Protein AF-A0A435FUW5-F1 (afdb_monomer_lite)

Radius of gyration: 14.88 Å; chains: 1; bounding box: 38×32×30 Å

Structure (mmCIF, N/CA/C/O backbone):
data_AF-A0A435FUW5-F1
#
_entry.id   AF-A0A435FUW5-F1
#
loop_
_atom_site.group_PDB
_atom_site.id
_atom_site.type_symbol
_atom_site.label_atom_id
_atom_site.label_alt_id
_atom_site.label_comp_id
_atom_site.label_asym_id
_atom_site.label_entity_id
_atom_site.label_seq_id
_atom_site.pdbx_PDB_ins_code
_atom_site.Cartn_x
_atom_site.Cartn_y
_atom_site.Cartn_z
_atom_site.occupancy
_atom_site.B_iso_or_equiv
_atom_site.auth_seq_id
_atom_site.auth_comp_id
_atom_site.auth_asym_id
_atom_site.auth_atom_id
_atom_site.pdbx_PDB_model_num
ATOM 1 N N . MET A 1 1 ? -3.427 13.436 7.016 1.00 66.81 1 MET A N 1
ATOM 2 C CA . MET A 1 1 ? -4.582 13.926 7.806 1.00 66.81 1 MET A CA 1
ATOM 3 C C . MET A 1 1 ? -5.511 12.749 8.017 1.00 66.81 1 MET A C 1
ATOM 5 O O . MET A 1 1 ? -5.683 11.992 7.072 1.00 66.81 1 MET A O 1
ATOM 9 N N . SER A 1 2 ? -6.042 12.577 9.226 1.00 80.44 2 SER A N 1
ATOM 10 C CA . SER A 1 2 ? -6.958 11.479 9.537 1.00 80.44 2 SER A CA 1
ATOM 11 C C . SER A 1 2 ? -8.403 11.940 9.329 1.00 80.44 2 SER A C 1
ATOM 13 O O . SER A 1 2 ? -8.736 13.055 9.736 1.00 80.44 2 SER A O 1
ATOM 15 N N . VAL A 1 3 ? -9.231 11.151 8.642 1.00 88.94 3 VAL A N 1
ATOM 16 C CA . VAL A 1 3 ? -10.624 11.515 8.313 1.00 88.94 3 VAL A CA 1
ATOM 17 C 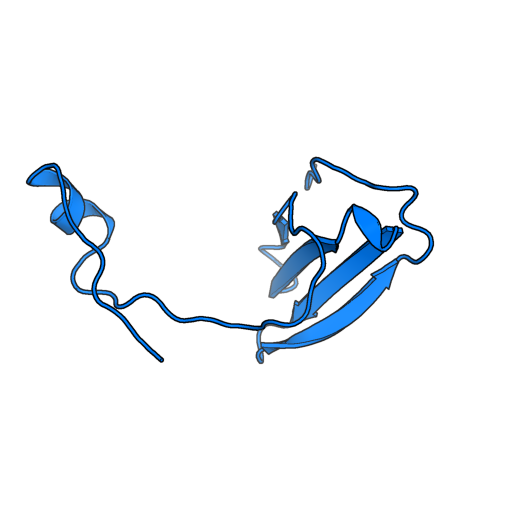C . VAL A 1 3 ? -11.593 10.404 8.720 1.00 88.94 3 VAL A C 1
ATOM 19 O O . VAL A 1 3 ? -11.249 9.232 8.585 1.00 88.94 3 VAL A O 1
ATOM 22 N N . PRO A 1 4 ? -12.807 10.723 9.198 1.00 85.56 4 PRO A N 1
ATOM 23 C CA . PRO A 1 4 ? -13.782 9.694 9.536 1.00 85.56 4 PRO A CA 1
ATOM 24 C C . PRO A 1 4 ? -14.275 8.969 8.278 1.00 85.56 4 PRO A C 1
ATOM 26 O O . PRO A 1 4 ? -14.458 9.578 7.217 1.00 85.56 4 PRO A O 1
ATOM 29 N N . ALA A 1 5 ? -14.534 7.667 8.400 1.00 88.19 5 ALA A N 1
ATOM 30 C CA . ALA A 1 5 ? -15.215 6.917 7.356 1.00 88.19 5 ALA A CA 1
ATOM 31 C C . ALA A 1 5 ? -16.685 7.359 7.254 1.00 88.19 5 ALA A C 1
ATOM 33 O O . ALA A 1 5 ? -17.357 7.608 8.252 1.00 88.19 5 ALA A O 1
ATOM 34 N N . ARG A 1 6 ? -17.212 7.450 6.028 1.00 89.06 6 ARG A N 1
ATOM 35 C CA . ARG A 1 6 ? -18.634 7.736 5.803 1.00 89.06 6 ARG A CA 1
ATOM 36 C C . ARG A 1 6 ? -19.416 6.430 5.677 1.00 89.06 6 ARG A C 1
ATOM 38 O O . ARG A 1 6 ? -19.420 5.823 4.604 1.00 89.06 6 ARG A O 1
ATOM 45 N N . ALA A 1 7 ? -20.142 6.056 6.725 1.00 90.88 7 ALA A N 1
ATOM 46 C CA . ALA A 1 7 ? -21.067 4.929 6.687 1.00 90.88 7 ALA A CA 1
ATOM 47 C C . ALA A 1 7 ? -22.256 5.203 5.741 1.00 90.88 7 ALA A C 1
ATOM 49 O O . ALA A 1 7 ? -22.838 6.291 5.727 1.00 90.88 7 ALA A O 1
ATOM 50 N N . ARG A 1 8 ? -22.619 4.204 4.925 1.00 92.94 8 ARG A N 1
ATOM 51 C CA . ARG A 1 8 ? -23.848 4.204 4.097 1.00 92.94 8 ARG A CA 1
ATOM 52 C C . ARG A 1 8 ? -24.893 3.196 4.577 1.00 92.94 8 ARG A C 1
ATOM 54 O O . ARG A 1 8 ? -26.029 3.242 4.120 1.00 92.94 8 ARG A O 1
ATOM 61 N N . HIS A 1 9 ? -24.499 2.292 5.466 1.00 94.94 9 HIS A N 1
ATOM 62 C CA . HIS A 1 9 ? -25.333 1.248 6.044 1.00 94.94 9 HIS A CA 1
ATOM 63 C C . HIS A 1 9 ? -25.051 1.181 7.545 1.00 94.94 9 HIS A C 1
ATOM 65 O O . HIS A 1 9 ? -23.900 1.339 7.943 1.00 94.94 9 HIS A O 1
ATOM 71 N N . SER A 1 10 ? -26.078 0.932 8.358 1.00 91.31 10 SER A N 1
ATOM 72 C CA . SER A 1 10 ? -25.960 0.939 9.824 1.00 91.31 10 SER A CA 1
ATOM 73 C C . SER A 1 10 ? -24.994 -0.122 10.354 1.00 91.31 10 SER A C 1
ATOM 75 O O . SER A 1 10 ? -24.253 0.144 11.284 1.00 91.31 10 SER A O 1
ATOM 77 N N . GLY A 1 11 ? -24.937 -1.292 9.717 1.00 94.81 11 GLY A N 1
ATOM 78 C CA . GLY A 1 11 ? -23.994 -2.356 10.088 1.00 94.81 11 GLY A CA 1
ATOM 79 C C . GLY A 1 11 ? -22.527 -2.113 9.699 1.00 94.81 11 GLY A C 1
ATOM 80 O O . GLY A 1 11 ? -21.712 -3.011 9.858 1.00 94.81 11 GLY A O 1
ATOM 81 N N . PHE A 1 12 ? -22.173 -0.954 9.126 1.00 93.69 12 PHE A N 1
ATOM 82 C CA . PHE A 1 12 ? -20.769 -0.629 8.829 1.00 93.69 12 PHE A CA 1
ATOM 83 C C . PHE A 1 12 ? -19.950 -0.487 10.119 1.00 93.69 12 PHE A C 1
ATOM 85 O O . PHE A 1 12 ? -18.846 -1.025 10.218 1.00 93.69 12 PHE A O 1
ATOM 92 N N . ASP A 1 13 ? -20.531 0.179 11.115 1.00 91.38 13 ASP A N 1
ATOM 93 C CA . ASP A 1 13 ? -19.864 0.474 12.383 1.00 91.38 13 ASP A CA 1
ATOM 94 C C . ASP A 1 13 ? -19.633 -0.803 13.209 1.00 91.38 13 ASP A C 1
ATOM 96 O O . ASP A 1 13 ? -18.648 -0.889 13.937 1.00 91.38 13 ASP A O 1
ATOM 100 N N . ASP A 1 14 ? -20.460 -1.837 13.017 1.00 94.06 14 ASP A N 1
ATOM 101 C CA . ASP A 1 14 ? -20.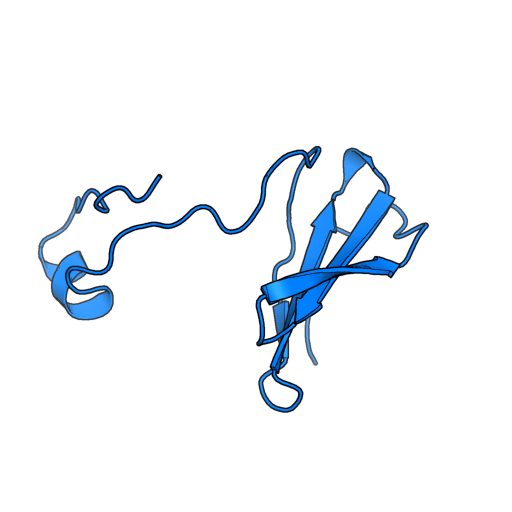283 -3.152 13.650 1.00 94.06 14 ASP A CA 1
ATOM 102 C C . ASP A 1 14 ? -19.004 -3.874 13.179 1.00 94.06 14 ASP A C 1
ATOM 104 O O . ASP A 1 14 ? -18.472 -4.727 13.890 1.00 94.06 14 ASP A O 1
ATOM 108 N N . VAL A 1 15 ? -18.511 -3.558 11.975 1.00 93.44 15 VAL A N 1
ATOM 109 C CA . VAL A 1 15 ? -17.323 -4.192 11.375 1.00 93.44 15 VAL A CA 1
ATOM 110 C C . VAL A 1 15 ? -16.076 -3.330 11.553 1.00 93.44 15 VAL A C 1
ATOM 112 O O . VAL A 1 15 ? -15.000 -3.855 11.834 1.00 93.44 15 VAL A O 1
ATOM 115 N N . VAL A 1 16 ? -16.205 -2.018 11.347 1.00 91.69 16 VAL A N 1
ATOM 116 C CA . VAL A 1 16 ? -15.062 -1.092 11.268 1.00 91.69 16 VAL A CA 1
ATOM 117 C C . VAL A 1 16 ? -14.852 -0.310 12.569 1.00 91.69 16 VAL A C 1
ATOM 119 O O . VAL A 1 16 ? -13.725 0.087 12.867 1.00 91.69 16 VAL A O 1
ATOM 122 N N . GLY A 1 17 ? -15.904 -0.116 13.369 1.00 90.19 17 GLY A N 1
ATOM 123 C CA . GLY A 1 17 ? -15.887 0.768 14.532 1.00 90.19 17 GLY A CA 1
ATOM 124 C C . GLY A 1 17 ? -15.664 2.239 14.163 1.00 90.19 17 GLY A C 1
ATOM 125 O O . GLY A 1 17 ? -15.815 2.643 13.013 1.00 90.19 17 GLY A O 1
ATOM 126 N N . ASP A 1 18 ? -15.251 3.040 15.149 1.00 87.56 18 ASP A N 1
ATOM 127 C CA . ASP A 1 18 ? -14.944 4.474 14.990 1.00 87.56 18 ASP A CA 1
ATOM 128 C C . ASP A 1 18 ? -13.482 4.720 14.549 1.00 87.56 18 ASP A C 1
ATOM 130 O O . ASP A 1 18 ? -12.831 5.693 14.931 1.00 87.56 18 ASP A O 1
ATOM 134 N N . ALA A 1 19 ? -12.906 3.778 13.796 1.00 88.38 19 ALA A N 1
ATOM 135 C CA . ALA A 1 19 ? -11.521 3.865 13.354 1.00 88.38 19 ALA A CA 1
ATOM 136 C C . ALA A 1 19 ? -11.378 4.931 12.251 1.00 88.38 19 ALA A C 1
ATOM 138 O O . ALA A 1 19 ? -12.058 4.850 11.220 1.00 88.38 19 ALA A O 1
ATOM 139 N N . PRO A 1 20 ? -10.486 5.923 12.412 1.00 89.56 20 PRO A N 1
ATOM 140 C CA . PRO A 1 20 ? -10.335 6.957 11.409 1.00 89.56 20 PRO A CA 1
ATOM 141 C C . PRO A 1 20 ? -9.421 6.479 10.267 1.00 89.56 20 PRO A C 1
ATOM 143 O O . PRO A 1 20 ? -8.537 5.642 10.447 1.00 89.56 20 PRO A O 1
ATOM 146 N N . ILE A 1 21 ? -9.630 7.018 9.068 1.00 93.06 21 ILE A N 1
ATOM 147 C CA . ILE A 1 21 ? -8.854 6.692 7.869 1.00 93.06 21 ILE A CA 1
ATOM 148 C C . ILE A 1 21 ? -7.558 7.499 7.871 1.00 93.06 21 ILE A C 1
ATOM 150 O O . ILE A 1 21 ? -7.593 8.730 7.903 1.00 93.06 21 ILE A O 1
ATOM 154 N N . GLU A 1 22 ? -6.425 6.812 7.740 1.00 93.62 22 GLU A N 1
ATOM 155 C CA . GLU A 1 22 ? -5.093 7.412 7.673 1.00 93.62 22 GLU A CA 1
ATOM 156 C C . GLU A 1 22 ? -4.429 7.199 6.303 1.00 93.62 22 GLU A C 1
ATOM 158 O O . GLU A 1 22 ? -4.453 6.111 5.727 1.00 93.62 22 GLU A O 1
ATOM 163 N N . THR A 1 23 ? -3.784 8.246 5.785 1.00 94.38 23 THR A N 1
ATOM 164 C CA . THR A 1 23 ? -2.891 8.143 4.625 1.00 94.38 23 THR A CA 1
ATOM 165 C C . THR A 1 23 ? -1.499 7.711 5.076 1.00 94.38 23 THR A C 1
ATOM 167 O O . THR A 1 23 ? -0.774 8.516 5.654 1.00 94.38 23 THR A O 1
ATOM 170 N N . LEU A 1 24 ? -1.111 6.470 4.767 1.00 94.12 24 LEU A N 1
ATOM 171 C CA . LEU A 1 24 ? 0.200 5.923 5.146 1.00 94.12 24 LEU A CA 1
ATOM 172 C C . LEU A 1 24 ? 1.357 6.455 4.287 1.00 94.12 24 LEU A C 1
ATOM 174 O O . LEU A 1 24 ? 2.476 6.564 4.773 1.00 94.12 24 LEU A O 1
ATOM 178 N N . ALA A 1 25 ? 1.103 6.758 3.011 1.00 94.75 25 ALA A N 1
ATOM 179 C CA . ALA A 1 25 ? 2.089 7.306 2.083 1.00 94.75 25 ALA A CA 1
ATOM 180 C C . ALA A 1 25 ? 1.410 7.946 0.860 1.00 94.75 25 ALA A C 1
ATOM 182 O O . ALA A 1 25 ? 0.222 7.738 0.612 1.00 94.75 25 ALA A O 1
ATOM 183 N N . SER A 1 26 ? 2.165 8.739 0.098 1.00 96.12 26 SER A N 1
ATOM 184 C CA . SER A 1 26 ? 1.700 9.432 -1.112 1.00 96.12 26 SER A CA 1
ATOM 185 C C . SER A 1 26 ? 2.850 9.601 -2.115 1.00 96.12 26 SER A C 1
ATOM 187 O O . SER A 1 26 ? 3.984 9.256 -1.797 1.00 96.12 26 SER A O 1
ATOM 189 N N . GLY A 1 27 ? 2.567 10.131 -3.311 1.00 96.44 27 GLY A N 1
ATOM 190 C CA . GLY A 1 27 ? 3.584 10.378 -4.347 1.00 96.44 27 GLY A CA 1
ATOM 191 C C . GLY A 1 27 ? 3.766 9.252 -5.371 1.00 96.44 27 GLY A C 1
ATOM 192 O O . GLY A 1 27 ? 4.707 9.300 -6.153 1.00 96.44 27 GLY A O 1
ATOM 193 N N . PHE A 1 28 ? 2.870 8.266 -5.377 1.00 97.19 28 PHE A N 1
ATOM 194 C CA . PHE A 1 28 ? 2.861 7.150 -6.328 1.00 97.19 28 PHE A CA 1
ATOM 195 C C . PHE A 1 28 ? 1.980 7.439 -7.550 1.00 97.19 28 PHE A C 1
ATOM 197 O O . PHE A 1 28 ? 1.089 8.290 -7.485 1.00 97.19 28 PHE A O 1
ATOM 204 N N . GLY A 1 29 ? 2.202 6.705 -8.644 1.00 97.25 29 GLY A N 1
ATOM 205 C CA . GLY A 1 29 ? 1.448 6.841 -9.891 1.00 97.25 29 GLY A CA 1
ATOM 206 C C . GLY A 1 29 ? 0.053 6.220 -9.814 1.00 97.25 29 GLY A C 1
ATOM 207 O O . GLY A 1 29 ? -0.956 6.922 -9.886 1.00 97.25 29 GLY A O 1
ATOM 208 N N . PHE A 1 30 ? -0.019 4.895 -9.677 1.00 97.25 30 PHE A N 1
ATOM 209 C CA . PHE A 1 30 ? -1.282 4.178 -9.474 1.00 97.25 30 PHE A CA 1
ATOM 210 C C . PHE A 1 30 ? -1.040 2.862 -8.733 1.00 97.25 30 PHE A C 1
ATOM 212 O O . PHE A 1 30 ? -0.430 1.935 -9.275 1.00 97.25 30 PHE A O 1
ATOM 219 N N . LEU A 1 31 ? -1.528 2.810 -7.489 1.00 97.56 31 LEU A N 1
ATOM 220 C CA . LEU A 1 31 ? -1.301 1.692 -6.582 1.00 97.56 31 LEU A CA 1
ATOM 221 C C . LEU A 1 31 ? -2.336 0.577 -6.749 1.00 97.56 31 LEU A C 1
ATOM 223 O O . LEU A 1 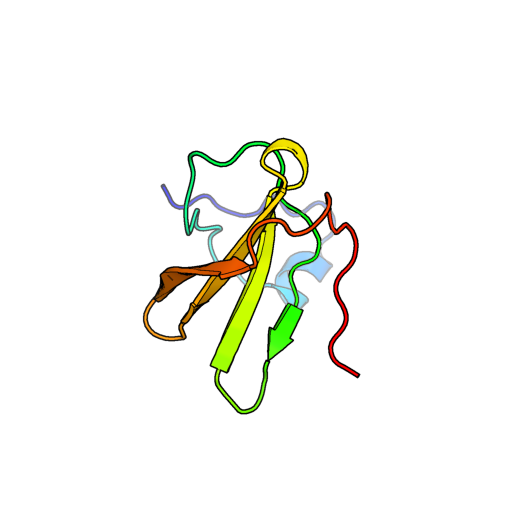31 ? -3.532 0.847 -6.841 1.00 97.56 31 LEU A O 1
ATOM 227 N N . GLU A 1 32 ? -1.883 -0.673 -6.729 1.00 98.00 32 GLU A N 1
ATOM 228 C CA . GLU A 1 32 ? -2.739 -1.862 -6.819 1.00 98.00 32 GLU A CA 1
ATOM 229 C C . GLU A 1 32 ? -2.067 -3.064 -6.125 1.00 98.00 32 GLU A C 1
ATOM 231 O O . GLU A 1 32 ? -0.892 -3.015 -5.748 1.00 98.00 32 GLU A O 1
ATOM 236 N N . GLY A 1 33 ? -2.815 -4.146 -5.931 1.00 97.12 33 GLY A N 1
ATOM 237 C CA . GLY A 1 33 ? -2.300 -5.440 -5.506 1.00 97.12 33 GLY A CA 1
ATOM 238 C C . GLY A 1 33 ? -1.726 -5.466 -4.091 1.00 97.12 33 GLY A C 1
ATOM 239 O O . GLY A 1 33 ? -0.646 -6.039 -3.925 1.00 97.12 33 GLY A O 1
ATOM 240 N N . PRO A 1 34 ? -2.370 -4.855 -3.075 1.00 97.88 34 PRO A N 1
ATOM 241 C CA . PRO A 1 34 ? -1.895 -4.963 -1.705 1.00 97.88 34 PRO A CA 1
ATOM 242 C C . PRO A 1 34 ? -1.998 -6.414 -1.214 1.00 97.88 34 PRO A C 1
ATOM 244 O O . PRO A 1 34 ? -3.072 -7.011 -1.252 1.00 97.88 34 PRO A O 1
ATOM 247 N N . VAL A 1 35 ? -0.897 -6.969 -0.709 1.00 97.94 35 VAL A N 1
ATOM 248 C CA . VAL A 1 35 ? -0.864 -8.291 -0.066 1.00 97.94 35 VAL A CA 1
ATOM 249 C C . VAL A 1 35 ? -0.097 -8.208 1.245 1.00 97.94 35 VAL A C 1
ATOM 251 O O . VAL A 1 35 ? 1.060 -7.788 1.283 1.00 97.94 35 VAL A O 1
ATOM 254 N N . TRP A 1 36 ? -0.753 -8.611 2.330 1.00 97.75 36 TRP A N 1
ATOM 255 C CA . TRP A 1 36 ? -0.156 -8.681 3.659 1.00 97.75 36 TRP A CA 1
ATOM 256 C C . TRP A 1 36 ? 0.470 -10.054 3.903 1.00 97.75 36 TRP A C 1
ATOM 258 O O . TRP A 1 36 ? -0.209 -11.072 3.781 1.00 97.75 36 TRP A O 1
ATOM 268 N N . HIS A 1 37 ? 1.736 -10.078 4.314 1.00 97.81 37 HIS A N 1
ATOM 269 C CA . HIS A 1 37 ? 2.417 -11.288 4.747 1.00 97.81 37 HIS A CA 1
ATOM 270 C C . HIS A 1 37 ? 2.252 -11.486 6.267 1.00 97.81 37 HIS A C 1
ATOM 272 O O . HIS A 1 37 ? 2.882 -10.778 7.061 1.00 97.81 37 HIS A O 1
ATOM 278 N N . PRO A 1 38 ? 1.437 -12.454 6.730 1.00 96.69 38 PRO A N 1
ATOM 279 C CA . PRO A 1 38 ? 1.001 -12.512 8.123 1.00 96.69 38 PRO A CA 1
ATOM 280 C C . PRO A 1 38 ? 2.086 -12.965 9.101 1.00 96.69 38 PRO A C 1
ATOM 282 O O . PRO A 1 38 ? 1.981 -12.639 10.285 1.00 96.69 38 PRO A O 1
ATOM 285 N N . TYR A 1 39 ? 3.106 -13.694 8.640 1.00 97.00 39 TYR A N 1
ATOM 286 C CA . TYR A 1 39 ? 4.180 -14.208 9.497 1.00 97.00 39 TYR A CA 1
ATOM 287 C C . TYR A 1 39 ? 5.317 -13.196 9.646 1.00 97.00 39 TYR A C 1
ATOM 289 O O . TYR A 1 39 ? 5.614 -12.772 10.756 1.00 97.00 39 TYR A O 1
ATOM 297 N N . GLU A 1 40 ? 5.885 -12.754 8.525 1.00 96.62 40 GLU A N 1
ATOM 298 C CA . GLU A 1 40 ? 6.962 -11.751 8.481 1.00 96.62 40 GLU A CA 1
ATOM 299 C C . GLU A 1 40 ? 6.513 -10.286 8.639 1.00 96.62 40 GLU A C 1
ATOM 301 O O . GLU A 1 40 ? 7.358 -9.404 8.744 1.00 96.62 40 GLU A O 1
ATOM 306 N N . LYS A 1 41 ? 5.204 -10.013 8.695 1.00 97.62 41 LYS A N 1
ATOM 307 C CA . LYS A 1 41 ? 4.633 -8.696 9.027 1.00 97.62 41 LYS A CA 1
ATOM 308 C C . LYS A 1 41 ? 5.035 -7.561 8.075 1.00 97.62 41 LYS A C 1
ATOM 310 O O . LYS A 1 41 ? 5.442 -6.487 8.509 1.00 97.62 41 LYS A O 1
ATOM 315 N N . TRP A 1 42 ? 4.845 -7.760 6.776 1.00 97.88 42 TRP A N 1
ATOM 316 C CA . TRP A 1 42 ? 5.023 -6.701 5.782 1.00 97.88 42 TRP A CA 1
ATOM 317 C C . TRP A 1 42 ? 3.903 -6.697 4.740 1.00 97.88 42 TRP A C 1
ATOM 319 O O . TRP A 1 42 ? 3.264 -7.714 4.481 1.00 97.88 42 TRP A O 1
ATOM 329 N N . LEU A 1 43 ? 3.654 -5.530 4.150 1.00 98.25 43 LEU A N 1
ATOM 330 C CA . LEU A 1 43 ? 2.686 -5.315 3.075 1.00 98.25 43 LEU A CA 1
ATOM 331 C C . LEU A 1 43 ? 3.448 -5.088 1.771 1.00 98.25 43 LEU A C 1
ATOM 333 O O . LEU A 1 43 ? 4.287 -4.196 1.719 1.00 98.25 43 LEU A O 1
ATOM 337 N N . VAL A 1 44 ? 3.139 -5.832 0.715 1.00 98.25 44 VAL A N 1
ATOM 338 C CA . VAL A 1 44 ? 3.623 -5.522 -0.638 1.00 98.25 44 VAL A CA 1
ATOM 339 C C . VAL A 1 44 ? 2.512 -4.883 -1.460 1.00 98.25 44 VAL A C 1
ATOM 341 O O . VAL A 1 44 ? 1.346 -5.227 -1.285 1.00 98.25 44 VAL A O 1
ATOM 344 N N . PHE A 1 45 ? 2.862 -3.950 -2.340 1.00 98.38 45 PHE A N 1
ATOM 345 C CA 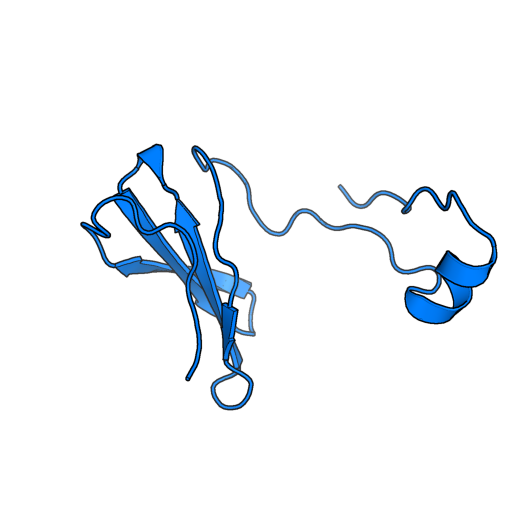. PHE A 1 45 ? 1.943 -3.312 -3.283 1.00 98.38 45 PHE A CA 1
ATOM 346 C C . PHE A 1 45 ? 2.688 -2.851 -4.545 1.00 98.38 45 PHE A C 1
ATOM 348 O O . PHE A 1 45 ? 3.909 -2.669 -4.535 1.00 98.38 45 PHE A O 1
ATOM 355 N N . SER A 1 46 ? 1.961 -2.676 -5.645 1.00 98.62 46 SER A N 1
ATOM 356 C CA . SER A 1 46 ? 2.511 -2.289 -6.948 1.00 98.62 46 SER A CA 1
ATOM 357 C C . SER A 1 46 ? 2.234 -0.823 -7.256 1.00 98.62 46 SER A C 1
ATOM 359 O O . SER A 1 46 ? 1.107 -0.386 -7.067 1.00 98.62 46 SER A O 1
ATOM 361 N N . ASP A 1 47 ? 3.211 -0.102 -7.810 1.00 98.38 47 ASP A N 1
ATOM 362 C CA . ASP A 1 47 ? 2.982 1.141 -8.558 1.00 98.38 47 ASP A CA 1
ATOM 363 C C . ASP A 1 47 ? 3.053 0.815 -10.058 1.00 98.38 47 ASP A C 1
ATOM 365 O O . ASP A 1 47 ? 4.131 0.615 -10.632 1.00 98.38 47 ASP A O 1
ATOM 369 N N . ILE A 1 48 ? 1.879 0.645 -10.675 1.00 98.19 48 ILE A N 1
ATOM 370 C CA . ILE A 1 48 ? 1.742 0.043 -12.010 1.00 98.19 48 ILE A CA 1
ATOM 371 C C . ILE A 1 48 ? 2.408 0.900 -13.103 1.00 98.19 48 ILE A C 1
ATOM 373 O O . ILE A 1 48 ? 3.173 0.332 -13.891 1.00 98.19 48 ILE A O 1
ATOM 377 N N . PRO A 1 49 ? 2.157 2.224 -13.201 1.00 97.81 49 PRO A N 1
ATOM 378 C CA . PRO A 1 49 ? 2.753 3.069 -14.234 1.00 97.81 49 PRO A CA 1
ATOM 379 C C . PRO A 1 49 ? 4.277 3.137 -14.130 1.00 97.81 49 PRO A C 1
ATOM 381 O O . PRO A 1 49 ? 4.950 3.084 -15.158 1.00 97.81 49 PRO A O 1
ATOM 384 N N . GLU A 1 50 ? 4.804 3.167 -12.902 1.00 97.94 50 GLU A N 1
ATOM 385 C CA . GLU A 1 50 ? 6.242 3.238 -12.620 1.00 97.94 50 GLU A CA 1
ATOM 386 C C . GLU A 1 50 ? 6.955 1.889 -12.779 1.00 97.94 50 GLU A C 1
ATOM 388 O O . GLU A 1 50 ? 8.179 1.825 -12.726 1.00 97.94 50 GLU A O 1
ATOM 393 N N . SER A 1 51 ? 6.219 0.790 -12.996 1.00 98.19 51 SER A N 1
ATOM 394 C CA . SER A 1 51 ? 6.786 -0.559 -13.083 1.00 98.19 51 SER A CA 1
ATOM 395 C C . SER A 1 51 ? 7.661 -0.898 -11.862 1.00 98.19 51 SER A C 1
ATOM 397 O O . SER A 1 51 ? 8.725 -1.517 -11.991 1.00 98.19 51 SER A O 1
ATOM 399 N N . ARG A 1 52 ? 7.182 -0.526 -10.669 1.00 98.62 52 ARG A N 1
ATOM 400 C CA . ARG A 1 52 ? 7.817 -0.788 -9.372 1.00 98.62 52 ARG A CA 1
ATOM 401 C C . ARG A 1 52 ? 6.871 -1.531 -8.440 1.00 98.62 52 ARG A C 1
ATOM 403 O O . ARG A 1 52 ? 5.651 -1.443 -8.561 1.00 98.62 52 ARG A O 1
ATOM 410 N N . MET A 1 53 ? 7.439 -2.273 -7.504 1.00 98.62 53 MET A N 1
ATOM 411 C CA . MET A 1 53 ? 6.733 -2.761 -6.323 1.00 98.62 53 MET A CA 1
ATOM 412 C C . MET A 1 53 ? 7.451 -2.285 -5.081 1.00 98.62 53 MET A C 1
ATOM 414 O O . MET A 1 53 ? 8.680 -2.216 -5.065 1.00 98.62 53 MET A O 1
ATOM 418 N N . TYR A 1 54 ? 6.677 -2.033 -4.040 1.00 98.62 54 TYR A N 1
ATOM 419 C CA . TYR A 1 54 ? 7.159 -1.560 -2.759 1.00 98.62 54 TYR A CA 1
ATOM 420 C C . TYR A 1 54 ? 6.744 -2.522 -1.655 1.00 98.62 54 TYR A C 1
ATOM 422 O O . TYR A 1 54 ? 5.681 -3.142 -1.725 1.00 98.62 54 TYR A O 1
ATOM 430 N N . ARG A 1 55 ? 7.586 -2.625 -0.629 1.00 98.44 55 ARG A N 1
ATOM 431 C CA . ARG A 1 55 ? 7.297 -3.330 0.616 1.00 98.44 55 ARG A CA 1
ATOM 432 C C . ARG A 1 55 ? 7.230 -2.308 1.741 1.00 98.44 55 ARG A C 1
ATOM 434 O O . ARG A 1 55 ? 8.150 -1.513 1.892 1.00 98.44 55 ARG A O 1
ATOM 441 N N . ARG A 1 56 ? 6.158 -2.345 2.531 1.00 98.38 56 ARG A N 1
ATOM 442 C CA . ARG A 1 56 ? 6.026 -1.606 3.786 1.00 98.38 56 ARG A CA 1
ATOM 443 C C . ARG A 1 56 ? 6.263 -2.545 4.967 1.00 98.38 56 ARG A C 1
ATOM 445 O O . ARG A 1 56 ? 5.556 -3.549 5.077 1.00 98.38 56 ARG A O 1
ATOM 452 N N . SER A 1 57 ? 7.211 -2.225 5.844 1.00 97.94 57 SER A N 1
ATOM 453 C CA . SER A 1 57 ? 7.467 -2.995 7.068 1.00 97.94 57 SER A CA 1
ATOM 454 C C . SER A 1 57 ? 6.366 -2.792 8.121 1.00 97.94 57 SER A C 1
ATOM 456 O O . SER A 1 57 ? 5.477 -1.943 7.969 1.00 97.94 57 SER A O 1
ATOM 458 N N . ALA A 1 58 ? 6.424 -3.562 9.209 1.00 95.81 58 ALA A N 1
ATOM 459 C CA . ALA A 1 58 ? 5.530 -3.394 10.353 1.00 95.81 58 ALA A CA 1
ATOM 460 C C . ALA A 1 58 ? 5.706 -2.020 11.025 1.00 95.81 58 ALA A C 1
ATOM 462 O O . ALA A 1 58 ? 4.728 -1.405 11.446 1.00 95.81 58 ALA A O 1
ATOM 463 N N . GLU A 1 59 ? 6.943 -1.526 11.067 1.00 96.19 59 GLU A N 1
ATOM 464 C CA . GLU A 1 59 ? 7.342 -0.230 11.629 1.00 96.19 59 GLU A CA 1
ATOM 465 C C . GLU A 1 59 ? 6.921 0.939 10.731 1.00 96.19 59 GLU A C 1
ATOM 467 O O . GLU A 1 59 ? 6.799 2.069 11.193 1.00 96.19 59 GLU A O 1
ATOM 472 N N . GLY A 1 60 ? 6.624 0.651 9.463 1.00 95.88 60 GLY A N 1
ATOM 473 C CA . GLY A 1 60 ? 6.016 1.583 8.525 1.00 95.88 60 GLY A CA 1
ATOM 474 C C . GLY A 1 60 ? 6.938 2.140 7.456 1.00 95.88 60 GLY A C 1
ATOM 475 O O . GLY A 1 60 ? 6.462 2.899 6.612 1.00 95.88 60 GLY A O 1
ATOM 476 N N . GLU A 1 61 ? 8.194 1.704 7.437 1.00 97.69 61 GLU A N 1
ATOM 477 C CA . GLU A 1 61 ? 9.145 2.032 6.379 1.00 97.69 61 GLU A CA 1
ATOM 478 C C . GLU A 1 61 ? 8.698 1.437 5.048 1.00 97.69 61 GLU A C 1
ATOM 480 O O . GLU A 1 61 ? 8.243 0.295 5.007 1.00 97.69 61 GLU A O 1
ATOM 485 N N . ILE A 1 62 ? 8.830 2.205 3.965 1.00 98.44 62 ILE A N 1
ATOM 486 C CA . ILE A 1 62 ? 8.490 1.777 2.604 1.00 98.44 62 ILE A CA 1
ATOM 487 C C . ILE A 1 62 ? 9.759 1.753 1.764 1.00 98.44 62 ILE A C 1
ATOM 489 O O . ILE A 1 62 ? 10.420 2.774 1.591 1.00 98.44 62 ILE A O 1
ATOM 493 N N . GLU A 1 63 ? 10.060 0.598 1.187 1.00 98.31 63 GLU A N 1
ATOM 494 C CA . GLU A 1 63 ? 11.253 0.376 0.373 1.00 98.31 63 GLU A CA 1
ATOM 495 C C . GLU A 1 63 ? 10.915 -0.305 -0.956 1.00 98.31 63 GLU A C 1
ATOM 497 O O . GLU A 1 63 ? 9.856 -0.922 -1.116 1.00 98.31 63 GLU A O 1
ATOM 502 N N . LEU A 1 64 ? 11.820 -0.189 -1.930 1.00 98.38 64 LEU A N 1
ATOM 503 C CA . LEU A 1 64 ? 11.677 -0.862 -3.215 1.00 98.38 64 LEU A CA 1
ATOM 504 C C . LEU A 1 64 ? 11.803 -2.379 -3.029 1.00 98.38 64 LEU A C 1
ATOM 506 O O . LEU A 1 64 ? 12.813 -2.877 -2.542 1.00 98.38 64 LEU A O 1
ATOM 510 N N . PHE A 1 65 ? 10.787 -3.111 -3.472 1.00 98.00 65 PHE A N 1
ATOM 511 C CA . PHE A 1 65 ? 10.754 -4.570 -3.442 1.00 98.00 65 PHE A CA 1
ATOM 512 C C . PHE A 1 65 ? 11.183 -5.188 -4.779 1.00 98.00 65 PHE A C 1
ATOM 514 O O . PHE A 1 65 ? 11.913 -6.176 -4.803 1.00 98.00 65 PHE A O 1
ATOM 521 N N . ARG A 1 66 ? 10.735 -4.614 -5.906 1.00 98.19 66 ARG A N 1
ATOM 522 C CA . ARG A 1 66 ? 11.057 -5.108 -7.255 1.00 98.19 66 ARG A CA 1
ATOM 523 C C . ARG A 1 66 ? 10.992 -3.999 -8.304 1.00 98.19 66 ARG A C 1
ATOM 525 O O 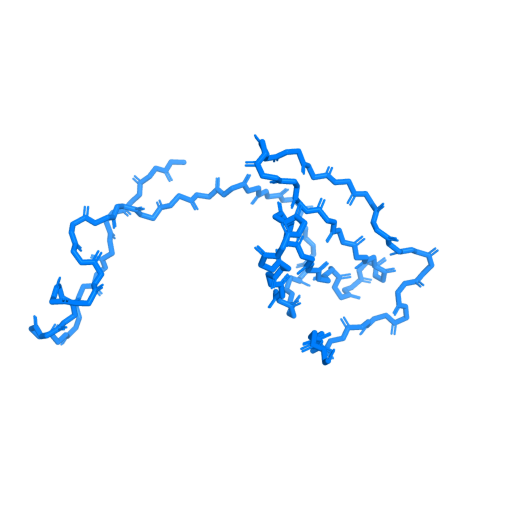. ARG A 1 66 ? 9.966 -3.331 -8.425 1.00 98.19 66 ARG A O 1
ATOM 532 N N . GLU A 1 67 ? 12.040 -3.889 -9.119 1.00 97.81 67 GLU A N 1
ATOM 533 C CA . GLU A 1 67 ? 12.105 -3.049 -10.322 1.00 97.81 67 GLU A CA 1
ATOM 534 C C . GLU A 1 67 ? 13.020 -3.713 -11.376 1.00 97.81 67 GLU A C 1
ATOM 536 O O . GLU A 1 67 ? 14.152 -4.064 -11.043 1.00 97.81 67 GLU A O 1
ATOM 541 N N . PRO A 1 68 ? 12.563 -3.907 -12.628 1.00 97.56 68 PRO A N 1
ATOM 542 C CA . PRO A 1 68 ? 11.200 -3.673 -13.094 1.00 97.56 68 PRO A CA 1
ATOM 543 C C . PRO A 1 68 ? 10.225 -4.725 -12.537 1.00 97.56 68 PRO A C 1
ATOM 545 O O . PRO A 1 68 ? 10.519 -5.915 -12.475 1.00 97.56 68 PRO A O 1
ATOM 548 N N . SER A 1 69 ? 9.018 -4.297 -12.170 1.00 97.50 69 SER A N 1
ATOM 549 C CA . SER A 1 69 ? 7.902 -5.194 -11.844 1.00 97.50 69 SER A CA 1
ATOM 550 C C . SER A 1 69 ? 7.119 -5.656 -13.075 1.00 97.50 69 SER A C 1
ATOM 552 O O . SER A 1 69 ? 6.218 -6.480 -12.942 1.00 97.50 69 SER A O 1
ATOM 554 N N . HIS A 1 70 ? 7.438 -5.116 -14.258 1.00 97.75 70 HIS A N 1
ATOM 555 C CA . HIS A 1 70 ? 6.713 -5.338 -15.510 1.00 97.75 70 HIS A CA 1
ATOM 556 C C . HIS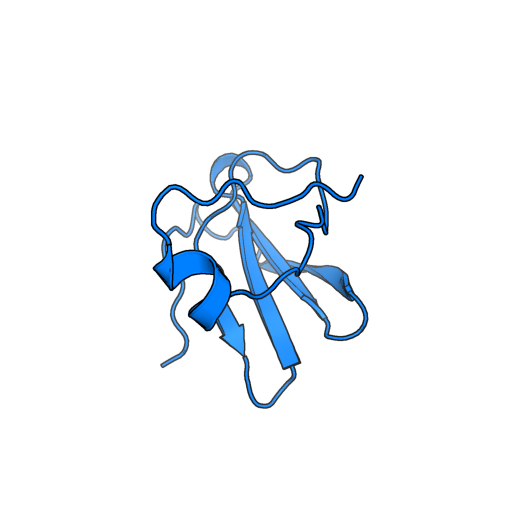 A 1 70 ? 5.218 -5.009 -15.407 1.00 97.75 70 HIS A C 1
ATOM 558 O O . HIS A 1 70 ? 4.380 -5.712 -15.967 1.00 97.75 70 HIS A O 1
ATOM 564 N N . LYS A 1 71 ? 4.890 -3.908 -14.713 1.00 97.00 71 LYS A N 1
ATOM 565 C CA . LYS A 1 71 ? 3.509 -3.437 -14.500 1.00 97.00 71 LYS A CA 1
ATOM 566 C C . LYS A 1 71 ? 2.620 -4.468 -13.787 1.00 97.00 71 LYS A C 1
ATOM 568 O O . LYS A 1 71 ? 1.450 -4.616 -14.133 1.00 97.00 71 LYS A O 1
ATOM 573 N N . ALA A 1 72 ? 3.181 -5.182 -12.809 1.00 96.50 72 ALA A N 1
ATOM 574 C CA . ALA A 1 72 ? 2.451 -6.170 -12.016 1.00 96.50 72 ALA A CA 1
ATOM 575 C C . ALA A 1 72 ? 1.167 -5.582 -11.406 1.00 96.50 72 ALA A C 1
ATOM 577 O O . ALA A 1 72 ? 1.217 -4.579 -10.695 1.00 96.50 72 ALA A O 1
ATOM 578 N N . ASN A 1 73 ? 0.037 -6.231 -11.676 1.00 94.31 73 ASN A N 1
ATOM 579 C CA . ASN A 1 73 ? -1.309 -5.855 -11.246 1.00 94.31 73 ASN A CA 1
ATOM 580 C C . ASN A 1 73 ? -1.991 -7.133 -10.735 1.00 94.31 73 ASN A C 1
ATOM 582 O O . ASN A 1 73 ? -2.025 -8.125 -11.464 1.00 94.31 73 ASN A O 1
ATOM 586 N N . GLY A 1 74 ? -2.446 -7.127 -9.485 1.00 89.75 74 GLY A N 1
ATOM 587 C CA . GLY A 1 74 ? -2.847 -8.320 -8.747 1.00 89.75 74 GLY A CA 1
ATOM 588 C C . GLY A 1 74 ? -1.647 -9.113 -8.224 1.00 89.75 74 GLY A C 1
ATOM 589 O O . GLY A 1 74 ? -1.028 -9.885 -8.953 1.00 89.75 74 GLY A O 1
ATOM 590 N N . ASN A 1 75 ? -1.327 -8.942 -6.939 1.00 95.88 75 ASN A N 1
ATOM 591 C CA . ASN A 1 75 ? -0.390 -9.812 -6.224 1.00 95.88 75 ASN A CA 1
ATOM 592 C C . ASN A 1 75 ? -1.173 -10.883 -5.450 1.00 95.88 75 ASN A C 1
ATOM 594 O O . ASN A 1 75 ? -2.349 -10.710 -5.128 1.00 95.88 75 ASN A O 1
ATOM 598 N N . THR A 1 76 ? -0.526 -11.995 -5.122 1.00 95.81 76 THR A N 1
ATOM 599 C CA . THR A 1 76 ? -1.087 -13.048 -4.264 1.00 95.81 76 THR A CA 1
ATOM 600 C C . THR A 1 76 ? 0.013 -13.565 -3.343 1.00 95.81 76 THR A C 1
ATOM 602 O O . THR A 1 76 ? 1.186 -13.524 -3.707 1.00 95.81 76 THR A O 1
ATOM 605 N N . LEU A 1 77 ? -0.372 -13.988 -2.140 1.00 94.94 77 LEU A N 1
ATOM 606 C CA . LEU A 1 77 ? 0.446 -14.819 -1.261 1.00 94.94 77 LEU A CA 1
ATOM 607 C C . LEU A 1 77 ? -0.204 -16.203 -1.255 1.00 94.94 77 LEU A C 1
ATOM 609 O O . LEU A 1 77 ? -1.367 -16.303 -0.854 1.00 94.94 77 LEU A O 1
ATOM 613 N N . ASP A 1 78 ? 0.507 -17.206 -1.760 1.00 91.75 78 ASP A N 1
ATOM 614 C CA . ASP A 1 78 ? 0.020 -18.563 -2.025 1.00 91.75 78 ASP A CA 1
ATOM 615 C C . ASP A 1 78 ? 0.640 -19.640 -1.120 1.00 91.75 78 ASP A C 1
ATOM 617 O O . ASP A 1 78 ? 1.776 -19.456 -0.623 1.00 91.75 78 ASP A O 1
#

Foldseek 3Di:
DWAFDDDPDPCPCVPCNRDTDDDLDDDAQDKAAWDADPPQAKIKIDRQVQCWIWIAHNVSDIDTDDPNVNSDHHDDDD

Secondary structure (DSSP, 8-state):
--B----SSGGGHHHHTTPPB-------S-EEEEEEETTTTEEEEEETTTTEEEEE-SS--EEEEES---S-------

Sequence (78 aa):
MSVPARARHSGFDDVVGDAPIETLASGFGFLEGPVWHPYEKWLVFSDIPESRMYRRSAEGEIELFREPSHKANGNTLD

pLDDT: mean 94.95, std 4.85, range [66.81, 98.62]